Protein AF-A0A2G6KWK0-F1 (afdb_monomer_lite)

Radius of gyration: 25.92 Å; chains: 1; bounding box: 54×29×89 Å

pLDDT: mean 90.21, std 10.71, range [43.03, 98.31]

Structure (mmCIF, N/CA/C/O backbone):
data_AF-A0A2G6KWK0-F1
#
_entry.id   AF-A0A2G6KWK0-F1
#
loop_
_atom_site.group_PDB
_atom_site.id
_atom_site.type_symbol
_atom_site.label_atom_id
_atom_site.label_alt_id
_atom_site.label_comp_id
_atom_site.label_asym_id
_atom_site.label_entity_id
_atom_site.label_seq_id
_atom_site.pdbx_PDB_ins_code
_atom_site.Cartn_x
_atom_site.Cartn_y
_atom_site.Cartn_z
_atom_site.occupancy
_atom_site.B_iso_or_equiv
_atom_site.auth_seq_id
_atom_site.auth_comp_id
_atom_site.auth_asym_id
_atom_site.auth_atom_id
_atom_site.pdbx_PDB_model_num
ATOM 1 N N . MET A 1 1 ? 4.471 -0.974 -30.819 1.00 60.25 1 MET A N 1
ATOM 2 C CA . MET A 1 1 ? 5.089 -2.178 -30.215 1.00 60.25 1 MET A CA 1
ATOM 3 C C . MET A 1 1 ? 5.031 -2.002 -28.703 1.00 60.25 1 MET A C 1
ATOM 5 O O . MET A 1 1 ? 5.432 -0.942 -28.260 1.00 60.25 1 MET A O 1
ATOM 9 N N . ILE A 1 2 ? 4.493 -2.960 -27.934 1.00 76.88 2 ILE A N 1
ATOM 10 C CA . ILE A 1 2 ? 4.393 -2.840 -26.461 1.00 76.88 2 ILE A CA 1
ATOM 11 C C . ILE A 1 2 ? 5.744 -3.202 -25.824 1.00 76.88 2 ILE A C 1
ATOM 13 O O . ILE A 1 2 ? 6.236 -4.318 -26.038 1.00 76.88 2 ILE A O 1
ATOM 17 N N . THR A 1 3 ? 6.304 -2.284 -25.039 1.00 92.12 3 THR A N 1
ATOM 18 C CA . THR A 1 3 ? 7.576 -2.406 -24.308 1.00 92.12 3 THR A CA 1
ATOM 19 C C . THR A 1 3 ? 7.497 -3.405 -23.142 1.00 92.12 3 THR A C 1
ATOM 21 O O . THR A 1 3 ? 6.415 -3.803 -22.708 1.00 92.12 3 THR A O 1
ATOM 24 N N . LEU A 1 4 ? 8.650 -3.833 -22.605 1.00 95.75 4 LEU A N 1
ATOM 25 C CA . LEU A 1 4 ? 8.703 -4.717 -21.426 1.00 95.75 4 LEU A CA 1
ATOM 26 C C . LEU A 1 4 ? 8.023 -4.089 -20.200 1.00 95.75 4 LEU A C 1
ATOM 28 O O . LEU A 1 4 ? 7.293 -4.780 -19.494 1.00 95.75 4 LEU A O 1
ATOM 32 N N . LEU A 1 5 ? 8.213 -2.786 -19.988 1.00 95.44 5 LEU A N 1
ATOM 33 C CA . LEU A 1 5 ? 7.601 -2.046 -18.887 1.00 95.44 5 LEU A CA 1
ATOM 34 C C . LEU A 1 5 ? 6.069 -2.031 -18.996 1.00 95.44 5 LEU A C 1
ATOM 36 O O . LEU A 1 5 ? 5.373 -2.375 -18.043 1.00 95.44 5 LEU A O 1
ATOM 40 N N . GLU A 1 6 ? 5.532 -1.718 -20.178 1.00 96.00 6 GLU A N 1
ATOM 41 C CA . GLU A 1 6 ? 4.084 -1.726 -20.426 1.00 96.00 6 GLU A CA 1
ATOM 42 C C . GLU A 1 6 ? 3.473 -3.128 -20.278 1.00 96.00 6 GLU A C 1
ATOM 44 O O . GLU A 1 6 ? 2.354 -3.269 -19.782 1.00 96.00 6 GLU A O 1
ATOM 49 N N . ARG A 1 7 ? 4.201 -4.189 -20.665 1.00 97.19 7 ARG A N 1
ATOM 50 C CA . ARG A 1 7 ? 3.775 -5.578 -20.408 1.00 97.19 7 ARG A CA 1
ATOM 51 C C . ARG A 1 7 ? 3.722 -5.885 -18.914 1.00 97.19 7 ARG A C 1
ATOM 53 O O . ARG A 1 7 ? 2.780 -6.547 -18.485 1.00 97.19 7 ARG A O 1
ATOM 60 N N . GLY A 1 8 ? 4.689 -5.389 -18.140 1.00 97.44 8 GLY A N 1
ATOM 61 C CA . GLY A 1 8 ? 4.697 -5.492 -16.680 1.00 97.44 8 GLY A CA 1
ATOM 62 C C . GLY A 1 8 ? 3.470 -4.832 -16.059 1.00 97.44 8 GLY A C 1
ATOM 63 O O . GLY A 1 8 ? 2.714 -5.492 -15.348 1.00 97.44 8 GLY A O 1
ATOM 64 N N . HIS A 1 9 ? 3.198 -3.577 -16.424 1.00 97.25 9 HIS A N 1
ATOM 65 C CA . HIS A 1 9 ? 2.004 -2.850 -15.975 1.00 97.25 9 HIS A CA 1
ATOM 66 C C . HIS A 1 9 ? 0.702 -3.552 -16.383 1.00 97.25 9 HIS A C 1
ATOM 68 O O . HIS A 1 9 ? -0.203 -3.700 -15.568 1.00 97.25 9 HIS A O 1
ATOM 74 N N . LYS A 1 10 ? 0.604 -4.063 -17.616 1.00 96.88 10 LYS A N 1
ATOM 75 C CA . LYS A 1 10 ? -0.581 -4.803 -18.087 1.00 96.88 10 LYS A CA 1
ATOM 76 C C . LYS A 1 10 ? -0.796 -6.135 -17.359 1.00 96.88 10 LYS A C 1
ATOM 78 O O . LYS A 1 10 ? -1.937 -6.543 -17.168 1.00 96.88 10 LYS A O 1
ATOM 83 N N . ALA A 1 11 ? 0.274 -6.835 -16.993 1.00 97.50 11 ALA A N 1
ATOM 84 C CA . ALA A 1 11 ? 0.183 -8.043 -16.177 1.00 97.50 11 ALA A CA 1
ATOM 85 C C . ALA A 1 11 ? -0.248 -7.697 -14.742 1.00 97.50 11 ALA A C 1
ATOM 87 O O . ALA A 1 11 ? -1.130 -8.353 -14.188 1.00 97.50 11 ALA A O 1
ATOM 88 N N . LEU A 1 12 ? 0.303 -6.616 -14.178 1.00 96.69 12 LEU A N 1
ATOM 89 C CA . LEU A 1 12 ? -0.048 -6.121 -12.848 1.00 96.69 12 LEU A CA 1
ATOM 90 C C . LEU A 1 12 ? -1.541 -5.778 -12.738 1.00 96.69 12 LEU A C 1
ATOM 92 O O . LEU A 1 12 ? -2.196 -6.226 -11.802 1.00 96.69 12 LEU A O 1
ATOM 96 N N . THR A 1 13 ? -2.112 -5.066 -13.715 1.00 95.25 13 THR A N 1
ATOM 97 C CA . THR A 1 13 ? -3.548 -4.710 -13.707 1.00 95.25 13 THR A CA 1
ATOM 98 C C . THR A 1 13 ? -4.483 -5.913 -13.827 1.00 95.25 13 THR A C 1
ATOM 100 O O . THR A 1 13 ? -5.658 -5.814 -13.486 1.00 95.25 13 THR A O 1
ATOM 103 N N . ARG A 1 14 ? -3.974 -7.061 -14.284 1.00 96.44 14 ARG A N 1
ATOM 104 C CA . ARG A 1 14 ? -4.704 -8.336 -14.358 1.00 96.44 14 ARG A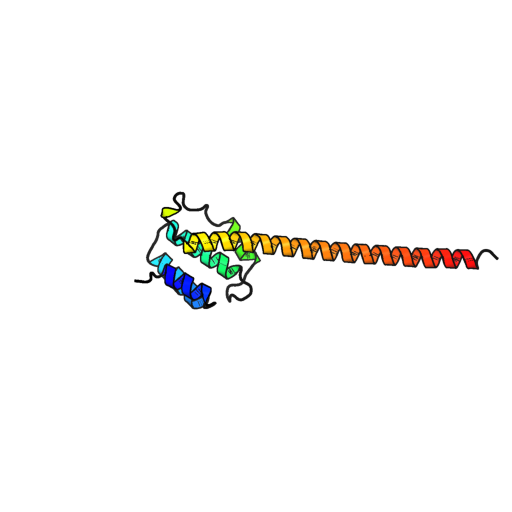 CA 1
ATOM 105 C C . ARG A 1 14 ? -4.501 -9.218 -13.123 1.00 96.44 14 ARG A C 1
ATOM 107 O O . ARG A 1 14 ? -5.006 -10.335 -13.102 1.00 96.44 14 ARG A O 1
ATOM 114 N N . GLY A 1 15 ? -3.739 -8.756 -12.130 1.00 96.25 15 GLY A N 1
ATOM 115 C CA . GLY A 1 15 ? -3.364 -9.552 -10.959 1.00 96.25 15 GLY A CA 1
ATOM 116 C C . GLY A 1 15 ? -2.350 -10.662 -11.263 1.00 96.25 15 GLY A C 1
ATOM 117 O O . GLY A 1 15 ? -2.143 -11.552 -10.444 1.00 96.25 15 GLY A O 1
ATOM 118 N N . GLU A 1 16 ? -1.692 -10.635 -12.426 1.00 97.88 16 GLU A N 1
ATOM 119 C CA . GLU A 1 16 ? -0.684 -11.627 -12.815 1.00 97.88 16 GLU A CA 1
ATOM 120 C C . GLU A 1 16 ? 0.697 -11.263 -12.232 1.00 97.88 16 GLU A C 1
ATOM 122 O O . GLU A 1 16 ? 1.654 -11.011 -12.970 1.00 97.88 16 GLU A O 1
ATOM 127 N N . TYR A 1 17 ? 0.812 -11.202 -10.902 1.00 97.56 17 TYR A N 1
ATOM 128 C CA . TYR A 1 17 ? 1.968 -10.620 -10.203 1.00 97.56 17 TYR A CA 1
ATOM 129 C C . TYR A 1 17 ? 3.316 -11.260 -10.566 1.00 97.56 17 TYR A C 1
ATOM 131 O O . TYR A 1 17 ? 4.287 -10.547 -10.816 1.00 97.56 17 TYR A O 1
ATOM 139 N N . ASP A 1 18 ? 3.389 -12.589 -10.682 1.00 97.62 18 ASP A N 1
ATOM 140 C CA . ASP A 1 18 ? 4.630 -13.273 -11.070 1.00 97.62 18 ASP A CA 1
ATOM 141 C C . ASP A 1 18 ? 5.071 -12.916 -12.494 1.00 97.62 18 ASP A C 1
ATOM 143 O O . ASP A 1 18 ? 6.263 -12.749 -12.770 1.00 97.62 18 ASP A O 1
ATOM 147 N N . LYS A 1 19 ? 4.112 -12.780 -13.421 1.00 97.81 19 LYS A N 1
ATOM 148 C CA . LYS A 1 19 ? 4.397 -12.341 -14.795 1.00 97.81 19 LYS A CA 1
ATOM 149 C C . LYS A 1 19 ? 4.834 -10.879 -14.806 1.00 97.81 19 LYS A C 1
ATOM 151 O O . LYS A 1 19 ? 5.809 -10.555 -15.482 1.00 97.81 19 LYS A O 1
ATOM 156 N N . ALA A 1 20 ? 4.155 -10.021 -14.044 1.00 98.06 20 ALA A N 1
ATOM 157 C CA . ALA A 1 20 ? 4.508 -8.613 -13.907 1.00 98.06 20 ALA A CA 1
ATOM 158 C C . ALA A 1 20 ? 5.947 -8.453 -13.393 1.00 98.06 20 ALA A C 1
ATOM 160 O O . ALA A 1 20 ? 6.760 -7.802 -14.048 1.00 98.06 20 ALA A O 1
ATOM 161 N N . SER A 1 21 ? 6.294 -9.146 -12.303 1.00 97.62 21 SER A N 1
ATOM 162 C CA . SER A 1 21 ? 7.644 -9.167 -11.728 1.00 97.62 21 SER A CA 1
ATOM 163 C C . SER A 1 21 ? 8.701 -9.584 -12.757 1.00 97.62 21 SER A C 1
ATOM 165 O O . SER A 1 21 ? 9.690 -8.878 -12.954 1.00 97.62 21 SER A O 1
ATOM 167 N N . LYS A 1 22 ? 8.461 -10.662 -13.519 1.00 98.12 22 LYS A N 1
ATOM 168 C CA . LYS A 1 22 ? 9.377 -11.101 -14.590 1.00 98.12 22 LYS A CA 1
ATOM 169 C C . LYS A 1 22 ? 9.598 -10.024 -15.654 1.00 98.12 22 LYS A C 1
ATOM 171 O O . LYS A 1 22 ? 10.740 -9.808 -16.067 1.00 98.12 22 LYS A O 1
ATOM 176 N N . PHE A 1 23 ? 8.536 -9.346 -16.094 1.00 98.31 23 PHE A N 1
ATOM 177 C CA . PHE A 1 23 ? 8.650 -8.262 -17.071 1.00 98.31 23 PHE A CA 1
ATOM 178 C C . PHE A 1 23 ? 9.409 -7.059 -16.516 1.00 98.31 23 PHE A C 1
ATOM 180 O O . PHE A 1 23 ? 10.280 -6.535 -17.209 1.00 98.31 23 PHE A O 1
ATOM 187 N N . PHE A 1 24 ? 9.151 -6.666 -15.270 1.00 97.44 24 PHE A N 1
ATOM 188 C CA . PHE A 1 24 ? 9.867 -5.567 -14.633 1.00 97.44 24 PHE A CA 1
ATOM 189 C C . PHE A 1 24 ? 11.359 -5.882 -14.438 1.00 97.44 24 PHE A C 1
ATOM 191 O O . PHE A 1 24 ? 12.206 -5.070 -14.804 1.00 97.44 24 PHE A O 1
ATOM 198 N N . GLN A 1 25 ? 11.721 -7.090 -13.992 1.00 96.44 25 GLN A N 1
ATOM 199 C CA . GLN A 1 25 ? 13.134 -7.489 -13.895 1.00 96.44 25 GLN A CA 1
ATOM 200 C C . GLN A 1 25 ? 13.820 -7.565 -15.263 1.00 96.44 25 GLN A C 1
ATOM 202 O O . GLN A 1 25 ? 15.002 -7.247 -15.398 1.00 96.44 25 GLN A O 1
ATOM 207 N N . ALA A 1 26 ? 13.111 -8.012 -16.304 1.00 96.81 26 ALA A N 1
ATOM 208 C CA . ALA A 1 26 ? 13.634 -7.974 -17.669 1.00 96.81 26 ALA A CA 1
ATOM 209 C C . ALA A 1 26 ? 13.842 -6.529 -18.150 1.00 96.81 26 ALA A C 1
ATOM 211 O O . ALA A 1 26 ? 14.873 -6.231 -18.747 1.00 96.81 26 ALA A O 1
ATOM 212 N N . TYR A 1 27 ? 12.906 -5.628 -17.841 1.00 96.44 27 TYR A N 1
ATOM 213 C CA . TYR A 1 27 ? 13.014 -4.207 -18.152 1.00 96.44 27 TYR A CA 1
ATOM 214 C C . TYR A 1 27 ? 14.225 -3.557 -17.464 1.00 96.44 27 TYR A C 1
ATOM 216 O O . TYR A 1 27 ? 15.040 -2.953 -18.163 1.00 96.44 27 TYR A O 1
ATOM 224 N N . ARG A 1 28 ? 14.403 -3.773 -16.150 1.00 94.56 28 ARG A N 1
ATOM 225 C CA . ARG A 1 28 ? 15.562 -3.297 -15.366 1.00 94.56 28 ARG A CA 1
ATOM 226 C C . ARG A 1 28 ? 16.891 -3.767 -15.962 1.00 94.56 28 ARG A C 1
ATOM 228 O O . ARG A 1 28 ? 17.823 -2.983 -16.084 1.00 94.56 28 ARG A O 1
ATOM 235 N N . ARG A 1 29 ? 16.979 -5.041 -16.366 1.00 95.00 29 ARG A N 1
ATOM 236 C CA . ARG A 1 29 ? 18.192 -5.602 -16.992 1.00 95.00 29 ARG A CA 1
ATOM 237 C C . ARG A 1 29 ? 18.490 -4.996 -18.362 1.00 95.00 29 ARG A C 1
ATOM 239 O O . ARG A 1 29 ? 19.650 -4.773 -18.681 1.00 95.00 29 ARG A O 1
ATOM 246 N N . ALA A 1 30 ? 17.458 -4.740 -19.163 1.00 95.06 30 ALA A N 1
ATOM 247 C CA . ALA A 1 30 ? 17.612 -4.148 -20.490 1.00 95.06 30 ALA A CA 1
ATOM 248 C C . ALA A 1 30 ? 17.915 -2.638 -20.449 1.00 95.06 30 ALA A C 1
ATOM 250 O O . ALA A 1 30 ? 18.477 -2.108 -21.402 1.00 95.06 30 ALA A O 1
ATOM 251 N N . HIS A 1 31 ? 17.553 -1.950 -19.361 1.00 90.88 31 HIS A N 1
ATOM 252 C CA . HIS A 1 31 ? 17.707 -0.504 -19.208 1.00 90.88 31 HIS A CA 1
ATOM 253 C C . HIS A 1 31 ? 18.402 -0.192 -17.872 1.00 90.88 31 HIS A C 1
ATOM 255 O O . HIS A 1 31 ? 17.723 0.096 -16.890 1.00 90.88 31 HIS A O 1
ATOM 261 N N . PRO A 1 32 ? 19.745 -0.219 -17.799 1.00 81.44 32 PRO A N 1
ATOM 262 C CA . PRO A 1 32 ? 20.499 -0.049 -16.548 1.00 81.44 32 PRO A CA 1
ATOM 263 C C . PRO A 1 32 ? 20.569 1.414 -16.048 1.00 81.44 32 PRO A C 1
ATOM 265 O O . PRO A 1 32 ? 21.596 1.874 -15.554 1.00 81.44 32 PRO A O 1
ATOM 268 N N . GLY A 1 33 ? 19.484 2.177 -16.193 1.00 87.75 33 GLY A N 1
ATOM 269 C CA . GLY A 1 33 ? 19.395 3.585 -15.807 1.00 87.75 33 GLY A CA 1
ATOM 270 C C . GLY A 1 33 ? 18.629 3.804 -14.505 1.00 87.75 33 GLY A C 1
ATOM 271 O O . GLY A 1 33 ? 17.746 3.029 -14.143 1.00 87.75 33 GLY A O 1
ATOM 272 N N . ARG A 1 34 ? 18.903 4.928 -13.831 1.00 88.81 34 ARG A N 1
ATOM 273 C CA . ARG A 1 34 ? 18.222 5.308 -12.578 1.00 88.81 34 ARG A CA 1
ATOM 274 C C . ARG A 1 34 ? 16.699 5.380 -12.720 1.00 88.81 34 ARG A C 1
ATOM 276 O O . ARG A 1 34 ? 16.001 4.984 -11.796 1.00 88.81 34 ARG A O 1
ATOM 283 N N . ALA A 1 35 ? 16.195 5.868 -13.856 1.00 89.25 35 ALA A N 1
ATOM 284 C CA . ALA A 1 35 ? 14.759 5.921 -14.119 1.00 89.25 35 ALA A CA 1
ATOM 285 C C . ALA A 1 35 ? 14.149 4.513 -14.162 1.00 89.25 35 ALA A C 1
ATOM 287 O O . ALA A 1 35 ? 13.245 4.225 -13.390 1.00 89.25 35 ALA A O 1
ATOM 288 N N . ALA A 1 36 ? 14.720 3.609 -14.959 1.00 91.75 36 ALA A N 1
ATOM 289 C CA . ALA A 1 36 ? 14.234 2.239 -15.063 1.00 91.75 36 ALA A CA 1
ATOM 290 C C . ALA A 1 36 ? 14.314 1.477 -13.728 1.00 91.75 36 ALA A C 1
ATOM 292 O O . ALA A 1 36 ? 13.389 0.745 -13.378 1.00 91.75 36 ALA A O 1
ATOM 293 N N . SER A 1 37 ? 15.384 1.674 -12.948 1.00 91.69 37 SER A N 1
ATOM 294 C CA . SER A 1 37 ? 15.480 1.114 -11.595 1.00 91.69 37 SER A CA 1
ATOM 295 C C . SER A 1 37 ? 14.362 1.626 -10.693 1.00 91.69 37 SER A C 1
ATOM 297 O O . SER A 1 37 ? 13.681 0.813 -10.072 1.00 91.69 37 SER A O 1
ATOM 299 N N . TRP A 1 38 ? 14.129 2.942 -10.687 1.00 93.31 38 TRP A N 1
ATOM 300 C CA . TRP A 1 38 ? 13.073 3.577 -9.901 1.00 93.31 38 TRP A CA 1
ATOM 301 C C . TRP A 1 38 ? 11.681 3.057 -10.281 1.00 93.31 38 TRP A C 1
ATOM 303 O O . TRP A 1 38 ? 10.885 2.725 -9.410 1.00 93.31 38 TRP A O 1
ATOM 313 N N . GLU A 1 39 ? 11.390 2.913 -11.574 1.00 94.50 39 GLU A N 1
ATOM 314 C CA . GLU A 1 39 ? 10.098 2.403 -12.050 1.00 94.50 39 GLU A CA 1
ATOM 315 C C . GLU A 1 39 ? 9.815 0.981 -11.580 1.00 94.50 39 GLU A C 1
ATOM 317 O O . GLU A 1 39 ? 8.692 0.657 -11.187 1.00 94.50 39 GLU A O 1
ATOM 322 N N . VAL A 1 40 ? 10.841 0.132 -11.601 1.00 95.56 40 VAL A N 1
ATOM 323 C CA . VAL A 1 40 ? 10.716 -1.245 -11.128 1.00 95.56 40 VAL A CA 1
ATOM 324 C C . VAL A 1 40 ? 10.624 -1.297 -9.609 1.00 95.56 40 VAL A C 1
ATOM 326 O O . VAL A 1 40 ? 9.808 -2.056 -9.100 1.00 95.56 40 VAL A O 1
ATOM 329 N N . GLU A 1 41 ? 11.380 -0.469 -8.884 1.00 95.19 41 GLU A N 1
ATOM 330 C CA . GLU A 1 41 ? 11.268 -0.364 -7.423 1.00 95.19 41 GLU A CA 1
ATOM 331 C C . GLU A 1 41 ? 9.856 0.062 -7.001 1.00 95.19 41 GLU A C 1
ATOM 333 O O . GLU A 1 41 ? 9.261 -0.565 -6.127 1.00 95.19 41 GLU A O 1
ATOM 338 N N . VAL A 1 42 ? 9.268 1.069 -7.658 1.00 95.62 42 VAL A N 1
ATOM 339 C CA . VAL A 1 42 ? 7.876 1.479 -7.406 1.00 95.62 42 VAL A CA 1
ATOM 340 C C . VAL A 1 42 ? 6.919 0.308 -7.617 1.00 95.62 42 VAL A C 1
ATOM 342 O O . VAL A 1 42 ? 6.052 0.065 -6.774 1.00 95.62 42 VAL A O 1
ATOM 345 N N . ALA A 1 43 ? 7.078 -0.443 -8.708 1.00 96.75 43 ALA A N 1
ATOM 346 C CA . ALA A 1 43 ? 6.223 -1.588 -8.994 1.00 96.75 43 ALA A CA 1
ATOM 347 C C . ALA A 1 43 ? 6.389 -2.729 -7.977 1.00 96.75 43 ALA A C 1
ATOM 349 O O . ALA A 1 43 ? 5.396 -3.314 -7.542 1.00 96.75 43 ALA A O 1
ATOM 350 N N . GLU A 1 44 ? 7.620 -3.029 -7.561 1.00 96.06 44 GLU A N 1
ATOM 351 C CA . GLU A 1 44 ? 7.929 -4.028 -6.533 1.00 96.06 44 GLU A CA 1
ATOM 352 C C . GLU A 1 44 ? 7.305 -3.648 -5.185 1.00 96.06 44 GLU A C 1
ATOM 354 O O . GLU A 1 44 ? 6.623 -4.467 -4.564 1.00 96.06 44 GLU A O 1
ATOM 359 N N . VAL A 1 45 ? 7.466 -2.393 -4.758 1.00 96.75 45 VAL A N 1
ATOM 360 C CA . VAL A 1 45 ? 6.896 -1.891 -3.500 1.00 96.75 45 VAL A CA 1
ATOM 361 C C . VAL A 1 45 ? 5.369 -1.884 -3.546 1.00 96.75 45 VAL A C 1
ATOM 363 O O . VAL A 1 45 ? 4.718 -2.267 -2.569 1.00 96.75 45 VAL A O 1
ATOM 366 N N . TYR A 1 46 ? 4.781 -1.500 -4.680 1.00 96.44 46 TYR A N 1
ATOM 367 C CA . TYR A 1 46 ? 3.337 -1.568 -4.875 1.00 96.44 46 TYR A CA 1
ATOM 368 C C . TYR A 1 46 ? 2.825 -3.004 -4.768 1.00 96.44 46 TYR A C 1
ATOM 370 O O . TYR A 1 46 ? 1.942 -3.271 -3.955 1.00 96.44 46 TYR A O 1
ATOM 378 N N . MET A 1 47 ? 3.430 -3.955 -5.486 1.00 96.94 47 MET A N 1
ATOM 379 C CA . MET A 1 47 ? 3.066 -5.373 -5.387 1.00 96.94 47 MET A CA 1
ATOM 380 C C . MET A 1 47 ? 3.229 -5.924 -3.968 1.00 96.94 47 MET A C 1
ATOM 382 O O . MET A 1 47 ? 2.389 -6.705 -3.530 1.00 96.94 47 MET A O 1
ATOM 386 N N . ALA A 1 48 ? 4.261 -5.516 -3.228 1.00 96.31 48 ALA A N 1
ATOM 387 C CA . ALA A 1 48 ? 4.454 -5.935 -1.840 1.00 96.31 48 ALA A CA 1
ATOM 388 C C . ALA A 1 48 ? 3.439 -5.307 -0.864 1.00 96.31 48 ALA A C 1
ATOM 390 O O . ALA A 1 48 ? 3.237 -5.820 0.238 1.00 96.31 48 ALA A O 1
ATOM 391 N N . SER A 1 49 ? 2.775 -4.219 -1.263 1.00 94.88 49 SER A N 1
ATOM 392 C CA . SER A 1 49 ? 1.749 -3.534 -0.467 1.00 94.88 49 SER A CA 1
ATOM 393 C C . SER A 1 49 ? 0.340 -4.105 -0.664 1.00 94.88 49 SER A C 1
ATOM 395 O O . SER A 1 49 ? -0.550 -3.790 0.127 1.00 94.88 49 SER A O 1
ATOM 397 N N . LEU A 1 50 ? 0.118 -4.927 -1.698 1.00 94.62 50 LEU A N 1
ATOM 398 C CA . LEU A 1 50 ? -1.194 -5.478 -2.049 1.00 94.62 50 LEU A CA 1
ATOM 399 C C . LEU A 1 50 ? -1.475 -6.804 -1.319 1.00 94.62 50 LEU A C 1
ATOM 401 O O . LEU A 1 50 ? -0.769 -7.775 -1.574 1.00 94.62 50 LEU A O 1
ATOM 405 N N . PRO A 1 51 ? -2.543 -6.916 -0.503 1.00 92.06 51 PRO A N 1
ATOM 406 C CA . PRO A 1 51 ? -2.861 -8.148 0.231 1.00 92.06 51 PRO A CA 1
ATOM 407 C C . PRO A 1 51 ? -3.077 -9.398 -0.635 1.00 92.06 51 PRO A C 1
ATOM 409 O O . PRO A 1 51 ? -2.864 -10.508 -0.163 1.00 92.06 51 PRO A O 1
ATOM 412 N N . GLY A 1 52 ? -3.511 -9.231 -1.889 1.00 91.56 52 GLY A N 1
ATOM 413 C CA . GLY A 1 52 ? -3.725 -10.337 -2.832 1.00 91.56 52 GLY A CA 1
ATOM 414 C C . GLY A 1 52 ? -2.484 -10.744 -3.632 1.00 91.56 52 GLY A C 1
ATOM 415 O O . GLY A 1 52 ? -2.576 -11.628 -4.478 1.00 91.56 52 GLY A O 1
ATOM 416 N N . SER A 1 53 ? -1.347 -10.081 -3.421 1.00 94.69 53 SER A N 1
ATOM 417 C CA . SER A 1 53 ? -0.095 -10.376 -4.116 1.00 94.69 53 SER A CA 1
ATOM 418 C C . SER A 1 53 ? 0.675 -11.497 -3.412 1.00 94.69 53 SER A C 1
ATOM 420 O O . SER A 1 53 ? 0.774 -11.480 -2.184 1.00 94.69 53 SER A O 1
ATOM 422 N N . PRO A 1 54 ? 1.312 -12.429 -4.148 1.00 95.69 54 PRO A N 1
ATOM 423 C CA . PRO A 1 54 ? 2.205 -13.426 -3.553 1.00 95.69 54 PRO A CA 1
ATOM 424 C C . PRO A 1 54 ? 3.442 -12.787 -2.898 1.00 95.69 54 PRO A C 1
ATOM 426 O O . PRO A 1 54 ? 4.113 -13.424 -2.093 1.00 95.69 54 PRO A O 1
ATOM 429 N N . PHE A 1 55 ? 3.732 -11.521 -3.212 1.00 95.75 55 PHE A N 1
ATOM 430 C CA . PHE A 1 55 ? 4.829 -10.748 -2.629 1.00 95.75 55 PHE A CA 1
ATOM 431 C C . PHE A 1 55 ? 4.405 -9.932 -1.401 1.00 95.75 55 PHE A C 1
ATOM 433 O O . PHE A 1 55 ? 5.176 -9.091 -0.940 1.00 95.75 55 PHE A O 1
ATOM 440 N N . TYR A 1 56 ? 3.178 -10.116 -0.901 1.00 95.88 56 TYR A N 1
ATOM 441 C CA . TYR A 1 56 ? 2.621 -9.276 0.151 1.00 95.88 56 TYR A CA 1
ATOM 442 C C . TYR A 1 56 ? 3.472 -9.298 1.426 1.00 95.88 56 TYR A C 1
ATOM 444 O O . TYR A 1 56 ? 3.558 -10.295 2.142 1.00 95.88 56 TYR A O 1
ATOM 452 N N . ASN A 1 57 ? 4.065 -8.148 1.734 1.00 94.19 57 ASN A N 1
ATOM 453 C CA . ASN A 1 57 ? 4.780 -7.886 2.971 1.00 94.19 57 ASN A CA 1
ATOM 454 C C . ASN A 1 57 ? 4.609 -6.400 3.332 1.00 94.19 57 ASN A C 1
ATOM 456 O O . ASN A 1 57 ? 5.457 -5.569 2.995 1.00 94.19 57 ASN A O 1
ATOM 460 N N . PRO A 1 58 ? 3.528 -6.026 4.039 1.00 89.25 58 PRO A N 1
ATOM 461 C CA . PRO A 1 58 ? 3.168 -4.623 4.262 1.00 89.25 58 PRO A CA 1
ATOM 462 C C . PRO A 1 58 ? 4.158 -3.887 5.177 1.00 89.25 58 PRO A C 1
ATOM 464 O O . PRO A 1 58 ? 4.223 -2.657 5.185 1.00 89.25 58 PRO A O 1
ATOM 467 N N . VAL A 1 59 ? 4.928 -4.609 5.996 1.00 90.12 59 VAL A N 1
ATOM 468 C CA . VAL A 1 59 ? 5.974 -4.005 6.835 1.00 90.12 59 VAL A CA 1
ATOM 469 C C . VAL A 1 59 ? 7.163 -3.624 5.964 1.00 90.12 59 VAL A C 1
ATOM 471 O O . VAL A 1 59 ? 7.560 -2.459 5.956 1.00 90.12 59 VAL A O 1
ATOM 474 N N . GLN A 1 60 ? 7.680 -4.577 5.187 1.00 90.56 60 GLN A N 1
ATOM 475 C CA . GLN A 1 60 ? 8.808 -4.333 4.296 1.00 90.56 60 GLN A CA 1
ATOM 476 C C . GLN A 1 60 ? 8.453 -3.322 3.205 1.00 90.56 60 GLN A C 1
ATOM 478 O O . GLN A 1 60 ? 9.250 -2.4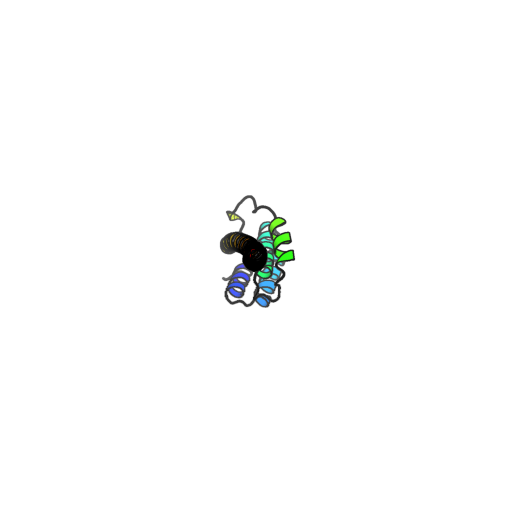30 2.936 1.00 90.56 60 GLN A O 1
ATOM 483 N N . ALA A 1 61 ? 7.242 -3.386 2.648 1.00 91.62 61 ALA A N 1
ATOM 484 C CA . ALA A 1 61 ? 6.780 -2.440 1.643 1.00 91.62 61 ALA A CA 1
ATOM 485 C C . ALA A 1 61 ? 6.741 -1.000 2.176 1.00 91.62 61 ALA A C 1
ATOM 487 O O . ALA A 1 61 ? 7.180 -0.085 1.493 1.00 91.62 61 ALA A O 1
ATOM 488 N N . ARG A 1 62 ? 6.315 -0.782 3.429 1.00 89.62 62 ARG A N 1
ATOM 489 C CA . ARG A 1 62 ? 6.360 0.550 4.064 1.00 89.62 62 ARG A CA 1
ATOM 490 C C . ARG A 1 62 ? 7.781 1.061 4.279 1.00 89.62 62 ARG A C 1
ATOM 492 O O . ARG A 1 62 ? 8.019 2.257 4.137 1.00 89.62 62 ARG A O 1
ATOM 499 N N . ILE A 1 63 ? 8.710 0.182 4.652 1.00 91.50 63 ILE A N 1
ATOM 500 C CA . ILE A 1 63 ? 10.127 0.541 4.808 1.00 91.50 63 ILE A CA 1
ATOM 501 C C . ILE A 1 63 ? 10.714 0.906 3.442 1.00 91.50 63 ILE A C 1
ATOM 503 O O . ILE A 1 63 ? 11.296 1.977 3.295 1.00 91.50 63 ILE A O 1
ATOM 507 N N . ALA A 1 64 ? 10.490 0.060 2.437 1.00 91.25 64 ALA A N 1
ATOM 508 C CA . ALA A 1 64 ? 10.960 0.271 1.077 1.00 91.25 64 ALA A CA 1
ATOM 509 C C . ALA A 1 64 ? 10.340 1.523 0.442 1.00 91.25 64 ALA A C 1
ATOM 511 O O . ALA A 1 64 ? 11.053 2.292 -0.183 1.00 91.25 64 ALA A O 1
ATOM 512 N N . ALA A 1 65 ? 9.058 1.803 0.683 1.00 90.44 65 ALA A N 1
ATOM 513 C CA . ALA A 1 65 ? 8.401 3.014 0.202 1.00 90.44 65 ALA A CA 1
ATOM 514 C C . ALA A 1 65 ? 9.029 4.296 0.759 1.00 90.44 65 ALA A C 1
ATOM 516 O O . ALA A 1 65 ? 9.165 5.275 0.037 1.00 90.44 65 ALA A O 1
ATOM 517 N N . LYS A 1 66 ? 9.442 4.294 2.034 1.00 88.88 66 LYS A N 1
ATOM 518 C CA . LYS A 1 66 ? 10.180 5.420 2.632 1.00 88.88 66 LYS A CA 1
ATOM 519 C C . LYS A 1 66 ? 11.600 5.551 2.083 1.00 88.88 66 LYS A C 1
ATOM 521 O O . LYS A 1 66 ? 12.156 6.642 2.115 1.00 88.88 66 LYS A O 1
ATOM 526 N N . ALA A 1 67 ? 12.183 4.437 1.647 1.00 88.06 67 ALA A N 1
ATOM 527 C CA . ALA A 1 67 ? 13.520 4.368 1.073 1.00 88.06 67 ALA A CA 1
ATOM 528 C C . ALA A 1 67 ? 13.535 4.545 -0.454 1.00 88.06 67 ALA A C 1
ATOM 530 O O . ALA A 1 67 ? 14.623 4.622 -1.025 1.00 88.06 67 ALA A O 1
ATOM 531 N N . LEU A 1 68 ? 12.365 4.610 -1.112 1.00 87.06 68 LEU A N 1
ATOM 532 C CA . LEU A 1 68 ? 12.269 4.883 -2.542 1.00 87.06 68 LEU A CA 1
ATOM 533 C C . LEU A 1 68 ? 13.040 6.163 -2.827 1.00 87.06 68 LEU A C 1
ATOM 535 O O . LEU A 1 68 ? 12.819 7.197 -2.191 1.00 87.06 68 LEU A O 1
ATOM 539 N N . SER A 1 69 ? 13.960 6.076 -3.786 1.00 70.88 69 SER A N 1
ATOM 540 C CA . SER A 1 69 ? 14.715 7.246 -4.207 1.00 70.88 69 SER A CA 1
ATOM 541 C C . SER A 1 69 ? 13.741 8.374 -4.565 1.00 70.88 69 SER A C 1
ATOM 543 O O . SER A 1 69 ? 12.720 8.100 -5.209 1.00 70.88 69 SER A O 1
ATOM 545 N N . PRO A 1 70 ? 14.048 9.636 -4.206 1.00 73.56 70 PRO A N 1
ATOM 546 C CA . PRO A 1 70 ? 13.250 10.759 -4.669 1.00 73.56 70 PRO A CA 1
ATOM 547 C C . PRO A 1 70 ? 13.146 10.690 -6.192 1.00 73.56 70 PRO A C 1
ATOM 549 O O . PRO A 1 70 ? 14.111 10.296 -6.865 1.00 73.56 70 PRO A O 1
ATOM 552 N N . LEU A 1 71 ? 11.954 11.025 -6.694 1.00 69.19 71 LEU A N 1
ATOM 553 C CA . LEU A 1 71 ? 11.587 10.954 -8.105 1.00 69.19 71 LEU A CA 1
ATOM 554 C C . LEU A 1 71 ? 12.748 11.479 -8.972 1.00 69.19 71 LEU A C 1
ATOM 556 O O . LEU A 1 71 ? 13.329 12.516 -8.625 1.00 69.19 71 LEU A O 1
ATOM 560 N N . PRO A 1 72 ? 13.130 10.799 -10.072 1.00 66.75 72 PRO A N 1
ATOM 561 C CA . PRO A 1 72 ? 14.151 11.322 -10.968 1.00 66.75 72 PRO A CA 1
ATOM 562 C C . PRO A 1 72 ? 13.820 12.774 -11.325 1.00 66.75 72 PRO A C 1
ATOM 564 O O . PRO A 1 72 ? 12.686 13.072 -11.693 1.00 66.75 72 PRO A O 1
ATOM 567 N N . ILE A 1 73 ? 14.810 13.669 -11.212 1.00 61.16 73 ILE A N 1
ATOM 568 C CA . ILE A 1 73 ? 14.664 15.143 -11.275 1.00 61.16 73 ILE A CA 1
ATOM 569 C C . ILE A 1 73 ? 13.901 15.617 -12.534 1.00 61.16 73 ILE A C 1
ATOM 571 O O . ILE A 1 73 ? 13.387 16.731 -12.576 1.00 61.16 73 ILE A O 1
ATOM 575 N N . LYS A 1 74 ? 13.781 14.763 -13.559 1.00 76.56 74 LYS A N 1
ATOM 576 C CA . LYS A 1 74 ? 12.952 14.986 -14.743 1.00 76.56 74 LYS A CA 1
ATOM 577 C C . LYS A 1 74 ? 11.830 13.940 -14.827 1.00 76.56 74 LYS A C 1
ATOM 579 O O . LYS A 1 74 ? 12.111 12.812 -15.238 1.00 76.56 74 LYS A O 1
ATOM 584 N N . PRO A 1 75 ? 10.564 14.307 -14.556 1.00 70.88 75 PRO A N 1
ATOM 585 C CA . PRO A 1 75 ? 9.407 13.432 -14.768 1.00 70.88 75 PRO A CA 1
ATOM 586 C C . PRO A 1 75 ? 9.309 12.874 -16.195 1.00 70.88 75 PRO A C 1
ATOM 588 O O . PRO A 1 75 ? 8.836 11.763 -16.386 1.00 70.88 75 PRO A O 1
ATOM 591 N N . SER A 1 76 ? 9.831 13.596 -17.194 1.00 77.25 76 SER A N 1
ATOM 592 C CA . SER A 1 76 ? 9.898 13.142 -18.592 1.00 77.25 76 SER A CA 1
ATOM 593 C C . SER A 1 76 ? 10.823 11.944 -18.836 1.00 77.25 76 SER A C 1
ATOM 595 O O . SER A 1 76 ? 10.778 11.358 -19.913 1.00 77.25 76 SER A O 1
ATOM 597 N N . SER A 1 77 ? 11.669 11.580 -17.867 1.00 83.19 77 SER A N 1
ATOM 598 C CA . SER A 1 77 ? 12.542 10.400 -17.948 1.00 83.19 77 SER A CA 1
ATOM 599 C C . SER A 1 77 ? 11.880 9.111 -17.454 1.00 83.19 77 SER A C 1
ATOM 601 O O . SER A 1 77 ? 12.487 8.049 -17.546 1.00 83.19 77 SER A O 1
ATOM 603 N N . VAL A 1 78 ? 10.655 9.208 -16.933 1.00 89.38 78 VAL A N 1
ATOM 604 C CA . VAL A 1 78 ? 9.894 8.116 -16.322 1.00 89.38 78 VAL A CA 1
ATOM 605 C C . VAL A 1 78 ? 8.607 7.905 -17.114 1.00 89.38 78 VAL A C 1
ATOM 607 O O . VAL A 1 78 ? 7.970 8.859 -17.560 1.00 89.38 78 VAL A O 1
ATOM 610 N N . HIS A 1 79 ? 8.194 6.655 -17.283 1.00 91.75 79 HIS A N 1
ATOM 611 C CA . HIS A 1 79 ? 6.946 6.316 -17.944 1.00 91.75 79 HIS A CA 1
ATOM 612 C C . HIS A 1 79 ? 5.739 6.773 -17.113 1.00 91.75 79 HIS A C 1
ATOM 614 O O . HIS A 1 79 ? 5.672 6.573 -15.897 1.00 91.75 79 HIS A O 1
ATOM 620 N N . SER A 1 80 ? 4.725 7.326 -17.777 1.00 91.44 80 SER A N 1
ATOM 621 C CA . SER A 1 80 ? 3.526 7.875 -17.127 1.00 91.44 80 SER A CA 1
ATOM 622 C C . SER A 1 80 ? 2.788 6.852 -16.255 1.00 91.44 80 SER A C 1
ATOM 624 O O . SER A 1 80 ? 2.358 7.178 -15.152 1.00 91.44 80 SER A O 1
ATOM 626 N N . SER A 1 81 ? 2.694 5.595 -16.699 1.00 93.50 81 SER A N 1
ATOM 627 C CA . SER A 1 81 ? 2.117 4.503 -15.897 1.00 93.50 81 SER A CA 1
ATOM 628 C C . SER A 1 81 ? 2.864 4.269 -14.582 1.00 93.50 81 SER A C 1
ATOM 630 O O . SER A 1 81 ? 2.230 3.981 -13.574 1.00 93.50 81 SER A O 1
ATOM 632 N N . SER A 1 82 ? 4.189 4.424 -14.568 1.00 93.50 82 SER A N 1
ATOM 633 C CA . SER A 1 82 ? 5.006 4.276 -13.360 1.00 93.50 82 SER A CA 1
ATOM 634 C C . SER A 1 82 ? 4.805 5.459 -12.404 1.00 93.50 82 SER A C 1
ATOM 636 O O . SER A 1 82 ? 4.729 5.259 -11.195 1.00 93.50 82 SER A O 1
ATOM 638 N N . LEU A 1 83 ? 4.638 6.679 -12.935 1.00 92.44 83 LEU A N 1
ATOM 639 C CA . LEU A 1 83 ? 4.270 7.859 -12.137 1.00 92.44 83 LEU A CA 1
ATOM 640 C C . LEU A 1 83 ? 2.890 7.694 -11.490 1.00 92.44 83 LEU A C 1
ATOM 642 O O . LEU A 1 83 ? 2.730 7.954 -10.300 1.00 92.44 83 LEU A O 1
ATOM 646 N N . LEU A 1 84 ? 1.904 7.216 -12.253 1.00 93.31 84 LEU A N 1
ATOM 647 C CA . LEU A 1 84 ? 0.569 6.942 -11.726 1.00 93.31 84 LEU A CA 1
ATOM 648 C C . LEU A 1 84 ? 0.606 5.839 -10.660 1.00 93.31 84 LEU A C 1
ATOM 650 O O . LEU A 1 84 ? -0.028 5.969 -9.616 1.00 93.31 84 LEU A O 1
ATOM 654 N N . LEU A 1 85 ? 1.382 4.777 -10.891 1.00 94.56 85 LEU A N 1
ATOM 655 C CA . LEU A 1 85 ? 1.560 3.697 -9.923 1.00 94.56 85 LEU A CA 1
ATOM 656 C C . LEU A 1 85 ? 2.186 4.199 -8.616 1.00 94.56 85 LEU A C 1
ATOM 658 O O . LEU A 1 85 ? 1.766 3.787 -7.538 1.00 94.56 85 LEU A O 1
ATOM 662 N N . HIS A 1 86 ? 3.145 5.122 -8.705 1.00 93.12 86 HIS A N 1
ATOM 663 C CA . HIS A 1 86 ? 3.732 5.775 -7.540 1.00 93.12 86 HIS A CA 1
ATOM 664 C C . HIS A 1 86 ? 2.698 6.595 -6.757 1.00 93.12 86 HIS A C 1
ATOM 666 O O . HIS A 1 86 ? 2.588 6.428 -5.547 1.00 93.12 86 HIS A O 1
ATOM 672 N N . GLN A 1 87 ? 1.871 7.397 -7.432 1.00 92.50 87 GLN A N 1
ATOM 673 C CA . GLN A 1 87 ? 0.786 8.138 -6.773 1.00 92.50 87 GLN A CA 1
ATOM 674 C C . GLN A 1 87 ? -0.228 7.195 -6.106 1.00 92.50 87 GLN A C 1
ATOM 676 O O . GLN A 1 87 ? -0.646 7.416 -4.970 1.00 92.50 87 GLN A O 1
ATO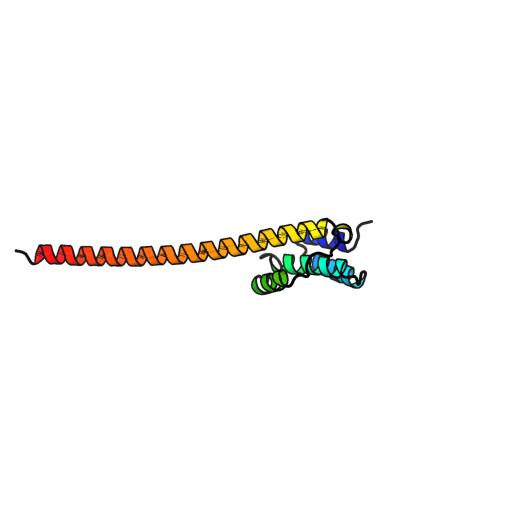M 681 N N . MET A 1 88 ? -0.600 6.102 -6.779 1.00 94.25 88 MET A N 1
ATOM 682 C CA . MET A 1 88 ? -1.475 5.076 -6.204 1.00 94.25 88 MET A CA 1
ATOM 683 C C . MET A 1 88 ? -0.846 4.406 -4.980 1.00 94.25 88 MET A C 1
ATOM 685 O O . MET A 1 88 ? -1.550 4.120 -4.012 1.00 94.25 88 MET A O 1
ATOM 689 N N . LEU A 1 89 ? 0.468 4.165 -5.002 1.00 94.31 89 LEU A N 1
ATOM 690 C CA . LEU A 1 89 ? 1.211 3.649 -3.857 1.00 94.31 89 LEU A CA 1
ATOM 691 C C . LEU A 1 89 ? 1.144 4.619 -2.671 1.00 94.31 89 LEU A C 1
ATOM 693 O O . LEU A 1 89 ? 0.857 4.185 -1.558 1.00 94.31 89 LEU A O 1
ATOM 697 N N . GLU A 1 90 ? 1.364 5.916 -2.887 1.00 92.25 90 GLU A N 1
ATOM 698 C CA . GLU A 1 90 ? 1.279 6.925 -1.822 1.00 92.25 90 GLU A CA 1
ATOM 699 C C . GLU A 1 90 ? -0.107 6.949 -1.167 1.00 92.25 90 GLU A C 1
ATOM 701 O O . GLU A 1 90 ? -0.213 6.918 0.064 1.00 92.25 90 GLU A O 1
ATOM 706 N N . VAL A 1 91 ? -1.168 6.928 -1.982 1.00 93.75 91 VAL A N 1
ATOM 707 C CA . VAL A 1 91 ? -2.554 6.845 -1.499 1.00 93.75 91 VAL A CA 1
ATOM 708 C C . VAL A 1 91 ? -2.763 5.560 -0.700 1.00 93.75 91 VAL A C 1
ATOM 710 O O . VAL A 1 91 ? -3.222 5.616 0.438 1.00 93.75 91 VAL A O 1
ATOM 713 N N . LEU A 1 92 ? -2.362 4.406 -1.238 1.00 92.75 92 LEU A N 1
ATOM 714 C CA . LEU A 1 92 ? -2.524 3.113 -0.571 1.00 92.75 92 LEU A CA 1
ATOM 715 C C . LEU A 1 92 ? -1.835 3.081 0.801 1.00 92.75 92 LEU A C 1
ATOM 717 O O . LEU A 1 92 ? -2.406 2.596 1.777 1.00 92.75 92 LEU A O 1
ATOM 721 N N . LEU A 1 93 ? -0.611 3.600 0.895 1.00 91.12 93 LEU A N 1
ATOM 722 C CA . LEU A 1 93 ? 0.148 3.618 2.145 1.00 91.12 93 LEU A CA 1
ATOM 723 C C . LEU A 1 93 ? -0.463 4.563 3.180 1.00 91.12 93 LEU A C 1
ATOM 725 O O . LEU A 1 93 ? -0.455 4.243 4.375 1.00 91.12 93 LEU A O 1
ATOM 729 N N . LYS A 1 94 ? -1.010 5.700 2.737 1.00 91.69 94 LYS A N 1
ATOM 730 C CA . LYS A 1 94 ? -1.770 6.608 3.599 1.00 91.69 94 LYS A CA 1
ATOM 731 C C . LYS A 1 94 ? -3.016 5.913 4.149 1.00 91.69 94 LYS A C 1
ATOM 733 O O . LYS A 1 94 ? -3.168 5.838 5.366 1.00 91.69 94 LYS A O 1
ATOM 738 N N . GLU A 1 95 ? -3.820 5.301 3.286 1.00 91.50 95 GLU A N 1
ATOM 739 C CA . GLU A 1 95 ? -5.030 4.574 3.691 1.00 91.50 95 GLU A CA 1
ATOM 740 C C . GLU A 1 95 ? -4.718 3.429 4.671 1.00 91.50 95 GLU A C 1
ATOM 742 O O . GLU A 1 95 ? -5.400 3.245 5.679 1.00 91.50 95 GLU A O 1
ATOM 747 N N . GLN A 1 96 ? -3.628 2.683 4.455 1.00 90.12 96 GLN A N 1
ATOM 748 C CA . GLN A 1 96 ? -3.198 1.631 5.386 1.00 90.12 96 GLN A CA 1
ATOM 749 C C . GLN A 1 96 ? -2.808 2.172 6.769 1.00 90.12 96 GLN A C 1
ATOM 751 O O . GLN A 1 96 ? -3.048 1.516 7.794 1.00 90.12 96 GLN A O 1
ATOM 756 N N . ARG A 1 97 ? -2.182 3.352 6.820 1.00 89.75 97 ARG A N 1
ATOM 757 C CA . ARG A 1 97 ? -1.844 4.032 8.074 1.00 89.75 97 ARG A CA 1
ATOM 758 C C . ARG A 1 97 ? -3.107 4.498 8.789 1.00 89.75 97 ARG A C 1
ATOM 760 O O . ARG A 1 97 ? -3.240 4.242 9.987 1.00 89.75 97 ARG A O 1
ATOM 767 N N . ASP A 1 98 ? -4.027 5.118 8.065 1.00 93.31 98 ASP A N 1
ATOM 768 C CA . ASP A 1 98 ? -5.268 5.653 8.622 1.00 93.31 98 ASP A CA 1
ATOM 769 C C . ASP A 1 98 ? -6.163 4.519 9.143 1.00 93.31 98 ASP A C 1
ATOM 771 O O . ASP A 1 98 ? -6.621 4.566 10.286 1.00 93.31 98 ASP A O 1
ATOM 775 N N . ALA A 1 99 ? -6.276 3.412 8.403 1.00 91.62 99 ALA A N 1
ATOM 776 C CA . ALA A 1 99 ? -6.968 2.205 8.856 1.00 91.62 99 ALA A CA 1
ATOM 777 C C . ALA A 1 99 ? -6.350 1.611 10.135 1.00 91.62 99 ALA A C 1
ATOM 779 O O . ALA A 1 99 ? -7.060 1.140 11.026 1.00 91.62 99 ALA A O 1
ATOM 780 N N . SER A 1 100 ? -5.018 1.630 10.244 1.00 90.19 100 SER A N 1
ATOM 781 C CA . SER A 1 100 ? -4.306 1.156 11.438 1.00 90.19 100 SER A CA 1
ATOM 782 C C . SER A 1 100 ? -4.556 2.074 12.644 1.00 90.19 100 SER A C 1
ATOM 784 O O . SER A 1 100 ? -4.790 1.580 13.748 1.00 90.19 100 SER A O 1
ATOM 786 N N . SER A 1 101 ? -4.570 3.394 12.430 1.00 94.44 101 SER A N 1
ATOM 787 C CA . SER A 1 101 ? -4.926 4.397 13.444 1.00 94.44 101 SER A CA 1
ATOM 788 C C . SER A 1 101 ? -6.364 4.213 13.937 1.00 94.44 101 SER A C 1
ATOM 790 O O . SER A 1 101 ? -6.600 4.136 15.142 1.00 94.44 101 SER A O 1
ATOM 792 N N . LEU A 1 102 ? -7.319 4.040 13.019 1.00 96.25 102 LEU A N 1
ATOM 793 C CA . LEU A 1 102 ? -8.726 3.801 13.350 1.00 96.25 102 LEU A CA 1
ATOM 794 C C . LEU A 1 102 ? -8.913 2.526 14.178 1.00 96.25 102 LEU A C 1
ATOM 796 O O . LEU A 1 102 ? -9.607 2.543 15.193 1.00 96.25 102 LEU A O 1
ATOM 800 N N . LYS A 1 103 ? -8.246 1.424 13.810 1.00 95.75 103 LYS A N 1
ATOM 801 C CA . LYS A 1 103 ? -8.289 0.177 14.595 1.00 95.75 103 LYS A CA 1
ATOM 802 C C . LYS A 1 103 ? -7.757 0.370 16.018 1.00 95.75 103 LYS A C 1
ATOM 804 O O . LYS A 1 103 ? -8.326 -0.189 16.956 1.00 95.75 103 LYS A O 1
ATOM 809 N N . ALA A 1 104 ? -6.697 1.161 16.188 1.00 95.38 104 ALA A N 1
ATOM 810 C CA . ALA A 1 104 ? -6.159 1.481 17.507 1.00 95.38 104 ALA A CA 1
ATOM 811 C C . ALA A 1 104 ? -7.148 2.318 18.337 1.00 95.38 104 ALA A C 1
ATOM 813 O O . ALA A 1 104 ? -7.408 1.976 19.488 1.00 95.38 104 ALA A O 1
ATOM 814 N N . GLN A 1 105 ? -7.766 3.344 17.742 1.00 96.38 105 GLN A N 1
ATOM 815 C CA . GLN A 1 105 ? -8.773 4.177 18.410 1.00 96.38 105 GLN A CA 1
ATOM 816 C C . GLN A 1 105 ? -9.996 3.363 18.847 1.00 96.38 105 GLN A C 1
ATOM 818 O O . GLN A 1 105 ? -10.427 3.471 19.992 1.00 96.38 105 GLN A O 1
ATOM 823 N N . VAL A 1 106 ? -10.511 2.483 17.982 1.00 97.00 106 VAL A N 1
ATOM 824 C CA . VAL A 1 106 ? -11.624 1.580 18.327 1.00 97.00 106 VAL A CA 1
ATOM 825 C C . VAL A 1 106 ? -11.267 0.690 19.517 1.00 97.00 106 VAL A C 1
ATOM 827 O O . VAL A 1 106 ? -12.101 0.482 20.397 1.00 97.00 106 VAL A O 1
ATOM 830 N N . LYS A 1 107 ? -10.035 0.168 19.574 1.00 96.88 107 LYS A N 1
ATOM 831 C CA . LYS A 1 107 ? -9.574 -0.641 20.710 1.00 96.88 107 LYS A CA 1
ATOM 832 C C . LYS A 1 107 ? -9.558 0.173 22.008 1.00 96.88 107 LYS A C 1
ATOM 834 O O . LYS A 1 107 ? -10.052 -0.316 23.019 1.00 96.88 107 LYS A O 1
ATOM 839 N N . THR A 1 108 ? -9.036 1.397 21.973 1.00 97.12 108 THR A N 1
ATOM 840 C CA . THR A 1 108 ? -9.028 2.300 23.134 1.00 97.12 108 THR A CA 1
ATOM 841 C C . THR A 1 108 ? -10.446 2.609 23.608 1.00 97.12 108 THR A C 1
ATOM 843 O O . THR A 1 108 ? -10.754 2.392 24.773 1.00 97.12 108 THR A O 1
ATOM 846 N N . LEU A 1 109 ? -11.342 2.999 22.698 1.00 97.38 109 LEU A N 1
ATOM 847 C CA . LEU A 1 109 ? -12.730 3.324 23.038 1.00 97.38 109 LEU A CA 1
ATOM 848 C C . LEU A 1 109 ? -13.478 2.137 23.654 1.00 97.38 109 LEU A C 1
ATOM 850 O O . LEU A 1 109 ? -14.230 2.309 24.609 1.00 97.38 109 LEU A O 1
ATOM 854 N N . LYS A 1 110 ? -13.255 0.918 23.149 1.00 97.31 110 LYS A N 1
ATOM 855 C CA . LYS A 1 110 ? -13.837 -0.295 23.742 1.00 97.31 110 LYS A CA 1
ATOM 856 C C . LYS A 1 110 ? -13.359 -0.524 25.176 1.00 97.31 110 LYS A C 1
ATOM 858 O O . LYS A 1 110 ? -14.166 -0.895 26.026 1.00 97.31 110 LYS A O 1
ATOM 863 N N . ASN A 1 111 ? -12.078 -0.285 25.451 1.00 96.88 111 ASN A N 1
ATOM 864 C CA . ASN A 1 111 ? -11.541 -0.392 26.806 1.00 96.88 111 ASN A CA 1
ATOM 865 C C . ASN A 1 111 ? -12.147 0.672 27.731 1.00 96.88 111 ASN A C 1
ATOM 867 O O . ASN A 1 111 ? -12.552 0.347 28.844 1.00 96.88 111 ASN A O 1
ATOM 871 N N . ASP A 1 112 ? -12.268 1.914 27.259 1.00 97.56 112 ASP A N 1
ATOM 872 C CA . ASP A 1 112 ? -12.858 3.008 28.036 1.00 97.56 112 ASP A CA 1
ATOM 873 C C . ASP A 1 112 ? -14.324 2.729 28.389 1.00 97.56 112 ASP A C 1
ATOM 875 O O . ASP A 1 112 ? -14.746 2.967 29.523 1.00 97.56 112 ASP A O 1
ATOM 879 N N . ILE A 1 113 ? -15.097 2.185 27.440 1.00 97.50 113 ILE A N 1
ATOM 880 C CA . ILE A 1 113 ? -16.479 1.747 27.679 1.00 97.50 113 ILE A CA 1
ATOM 881 C C . ILE A 1 113 ? -16.511 0.676 28.773 1.00 97.50 113 ILE A C 1
ATOM 883 O O . ILE A 1 113 ? -17.239 0.842 29.749 1.00 97.50 113 ILE A O 1
ATOM 887 N N . ALA A 1 114 ? -15.680 -0.365 28.674 1.00 96.62 114 ALA A N 1
ATOM 888 C CA . ALA A 1 114 ? -15.647 -1.443 29.663 1.00 96.62 114 ALA A CA 1
ATOM 889 C C . ALA A 1 114 ? -15.291 -0.940 31.077 1.00 96.62 114 ALA A C 1
ATOM 891 O O . ALA A 1 114 ? -15.896 -1.357 32.067 1.00 96.62 114 ALA A O 1
ATOM 892 N N . VAL A 1 115 ? -14.342 -0.002 31.186 1.00 97.31 115 VAL A N 1
ATOM 893 C CA . VAL A 1 115 ? -13.977 0.627 32.467 1.00 97.31 115 VAL A CA 1
ATOM 894 C C . VAL A 1 115 ? -15.153 1.413 33.047 1.00 97.31 115 VAL A C 1
ATOM 896 O O . VAL A 1 115 ? -15.446 1.299 34.241 1.00 97.31 115 VAL A O 1
ATOM 899 N N . ARG A 1 116 ? -15.856 2.187 32.214 1.00 97.44 116 ARG A N 1
ATOM 900 C CA . ARG A 1 116 ? -17.027 2.965 32.643 1.00 97.44 116 ARG A CA 1
ATOM 901 C C . ARG A 1 116 ? -18.182 2.065 33.074 1.00 97.4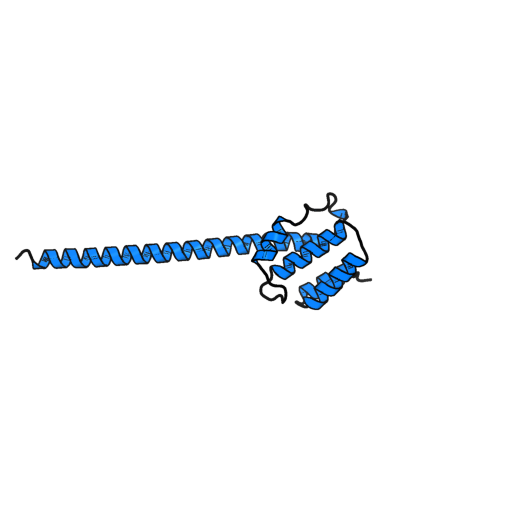4 116 ARG A C 1
ATOM 903 O O . ARG A 1 116 ? -18.789 2.327 34.108 1.00 97.44 116 ARG A O 1
ATOM 910 N N . GLU A 1 117 ? -18.454 0.989 32.344 1.00 97.56 117 GLU A N 1
ATOM 911 C CA . GLU A 1 117 ? -19.479 0.005 32.711 1.00 97.56 117 GLU A CA 1
ATOM 912 C C . GLU A 1 117 ? -19.171 -0.664 34.057 1.00 97.56 117 GLU A C 1
ATOM 914 O O . GLU A 1 117 ? -20.055 -0.779 34.909 1.00 97.56 117 GLU A O 1
ATOM 919 N N . ALA A 1 118 ? -17.909 -1.031 34.302 1.00 95.44 118 ALA A N 1
ATOM 920 C CA . ALA A 1 118 ? -17.484 -1.585 35.585 1.00 95.44 118 ALA A CA 1
ATOM 921 C C . ALA A 1 118 ? -17.647 -0.580 36.740 1.00 95.44 118 ALA A C 1
ATOM 923 O O . ALA A 1 118 ? -18.109 -0.950 37.821 1.00 95.44 118 ALA A O 1
ATOM 924 N N . ALA A 1 119 ? -17.308 0.694 36.520 1.00 95.94 119 ALA A N 1
ATOM 925 C CA . ALA A 1 119 ? -17.504 1.750 37.513 1.00 95.94 119 ALA A CA 1
ATOM 926 C C . ALA A 1 119 ? -18.993 1.973 37.824 1.00 95.94 119 ALA A C 1
ATOM 928 O O . ALA A 1 119 ? -19.371 2.042 38.993 1.00 95.94 119 ALA A O 1
ATOM 929 N N . LEU A 1 120 ? -19.849 2.009 36.798 1.00 96.06 120 LEU A N 1
ATOM 930 C CA . LEU A 1 120 ? -21.299 2.125 36.967 1.00 96.06 120 LEU A CA 1
ATOM 931 C C . LEU A 1 120 ? -21.882 0.938 37.735 1.00 96.06 120 LEU A C 1
ATOM 933 O O . LEU A 1 120 ? -22.736 1.132 38.598 1.00 96.06 120 LEU A O 1
ATOM 937 N N . LYS A 1 121 ? -21.410 -0.284 37.465 1.00 94.81 121 LYS A N 1
ATOM 938 C CA . LYS A 1 121 ? -21.828 -1.475 38.212 1.00 94.81 121 LYS A CA 1
ATOM 939 C C . LYS A 1 121 ? -21.470 -1.362 39.697 1.00 94.81 121 LYS A C 1
ATOM 941 O O . LYS A 1 121 ? -22.345 -1.546 40.535 1.00 94.81 121 LYS A O 1
ATOM 946 N N . ARG A 1 122 ? -20.233 -0.969 40.019 1.00 93.06 122 ARG A N 1
ATOM 947 C CA . ARG A 1 122 ? -19.792 -0.752 41.410 1.00 93.06 122 ARG A CA 1
ATOM 948 C C . ARG A 1 122 ? -20.604 0.336 42.113 1.00 93.06 122 ARG A C 1
ATOM 950 O O . ARG A 1 122 ? -20.996 0.159 43.259 1.00 93.06 122 ARG A O 1
ATOM 957 N N . LEU A 1 123 ? -20.891 1.447 41.431 1.00 93.69 123 LEU A N 1
ATOM 958 C CA . LEU A 1 123 ? -21.731 2.514 41.985 1.00 93.69 123 LEU A CA 1
ATOM 959 C C . LEU A 1 123 ? -23.157 2.026 42.281 1.00 93.69 123 LEU A C 1
ATOM 961 O O . LEU A 1 123 ? -23.710 2.369 43.324 1.00 93.69 123 LEU A O 1
ATOM 965 N N . ARG A 1 124 ? -23.742 1.198 41.405 1.00 92.12 124 ARG A N 1
ATOM 966 C CA . ARG A 1 124 ? -25.051 0.564 41.645 1.00 92.12 124 ARG A CA 1
ATOM 967 C C . ARG A 1 124 ? -25.019 -0.368 42.856 1.00 92.12 124 ARG A C 1
ATOM 969 O O . ARG A 1 124 ? -25.915 -0.308 43.685 1.00 92.12 124 ARG A O 1
ATOM 976 N N . GLU A 1 125 ? -23.986 -1.193 42.984 1.00 91.69 125 GLU A N 1
ATOM 977 C CA . GLU A 1 125 ? -23.818 -2.090 44.136 1.00 91.69 125 GLU A CA 1
ATOM 978 C C . GLU A 1 125 ? -23.685 -1.307 45.454 1.00 91.69 125 GLU A C 1
ATOM 980 O O . GLU A 1 125 ? -24.337 -1.646 46.439 1.00 91.69 125 GLU A O 1
ATOM 985 N N . LEU A 1 126 ? -22.909 -0.217 4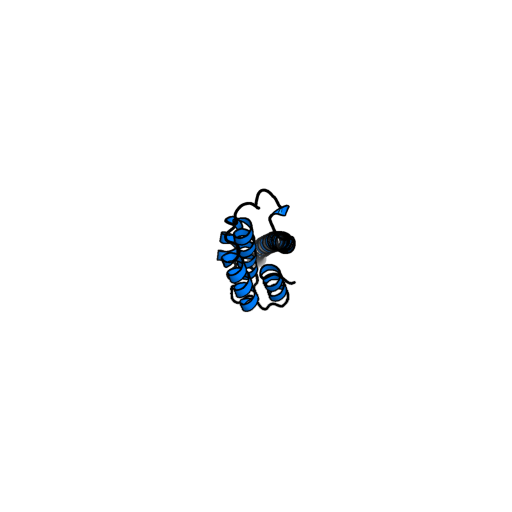5.462 1.00 89.81 126 LEU A N 1
ATOM 986 C CA . LEU A 1 126 ? -22.739 0.643 46.639 1.00 89.81 126 LEU A CA 1
ATOM 987 C C . LEU A 1 126 ? -24.030 1.371 47.033 1.00 89.81 126 LEU A C 1
ATOM 989 O O . LEU A 1 1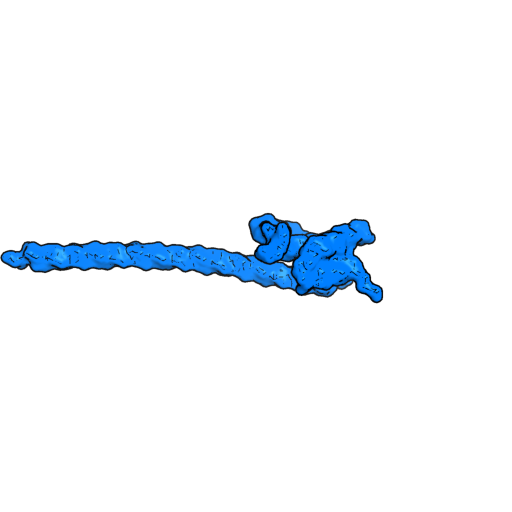26 ? -24.373 1.418 48.211 1.00 89.81 126 LEU A O 1
ATOM 993 N N . THR A 1 127 ? -24.754 1.927 46.062 1.00 85.38 127 THR A N 1
ATOM 994 C CA . THR A 1 127 ? -26.012 2.652 46.320 1.00 85.38 127 THR A CA 1
ATOM 995 C C . THR A 1 127 ? -27.122 1.726 46.814 1.00 85.38 127 THR A C 1
ATOM 997 O O . THR A 1 127 ? -27.825 2.074 47.762 1.00 85.38 127 THR A O 1
ATOM 1000 N N . LEU A 1 128 ? -27.232 0.518 46.254 1.00 79.44 128 LEU A N 1
ATOM 1001 C CA . LEU A 1 128 ? -28.158 -0.504 46.750 1.00 79.44 128 LEU A CA 1
ATOM 1002 C C . LEU A 1 128 ? -27.766 -1.000 48.152 1.00 79.44 128 LEU A C 1
ATOM 1004 O O . LEU A 1 128 ? -28.635 -1.161 49.004 1.00 79.44 128 LEU A O 1
ATOM 1008 N N . GLY A 1 129 ? -26.471 -1.182 48.430 1.00 72.62 129 GLY A N 1
ATOM 1009 C CA . GLY A 1 129 ? -25.985 -1.547 49.766 1.00 72.62 129 GLY A CA 1
ATOM 1010 C C . GLY A 1 129 ? -26.258 -0.473 50.828 1.00 72.62 129 GLY A C 1
ATOM 1011 O O . GLY A 1 129 ? -26.613 -0.803 51.958 1.00 72.62 129 GLY A O 1
ATOM 1012 N N . GLN A 1 130 ? -26.164 0.812 50.466 1.00 60.94 130 GLN A N 1
ATOM 1013 C CA . GLN A 1 130 ? -26.496 1.925 51.365 1.00 60.94 130 GLN A CA 1
ATOM 1014 C C . GLN A 1 130 ? -28.000 2.063 51.642 1.00 60.94 130 GLN A C 1
ATOM 1016 O O . GLN A 1 130 ? -28.364 2.462 52.744 1.00 60.94 130 GLN A O 1
ATOM 1021 N N . GLN A 1 131 ? -28.880 1.714 50.697 1.00 60.22 131 GLN A N 1
ATOM 1022 C CA . GLN A 1 131 ? -30.332 1.732 50.931 1.00 60.22 131 GLN A CA 1
ATOM 1023 C C . GLN A 1 131 ? -30.813 0.628 51.886 1.00 60.22 131 GLN A C 1
ATOM 1025 O O . GLN A 1 131 ? -31.826 0.816 52.553 1.00 60.22 131 GLN A O 1
ATOM 1030 N N . VAL A 1 132 ? -30.112 -0.507 51.969 1.00 56.47 132 VAL A N 1
ATOM 1031 C CA . VAL A 1 132 ? -30.518 -1.651 52.812 1.00 56.47 132 VAL A CA 1
ATOM 1032 C C . VAL A 1 132 ? -29.995 -1.537 54.253 1.00 56.47 132 VAL A C 1
ATOM 1034 O O . VAL A 1 132 ? -30.616 -2.070 55.163 1.00 56.47 132 VAL A O 1
ATOM 1037 N N . GLY A 1 133 ? -28.890 -0.820 54.487 1.00 53.97 133 GLY A N 1
ATOM 1038 C CA . GLY A 1 133 ? -28.301 -0.627 55.823 1.00 53.97 133 GLY A CA 1
ATOM 1039 C C . GLY A 1 133 ? -28.777 0.615 56.593 1.00 53.97 133 GLY A C 1
ATOM 1040 O O . GLY A 1 133 ? -28.185 0.938 57.618 1.00 53.97 133 GLY A O 1
ATOM 1041 N N . GLY A 1 134 ? -29.773 1.344 56.077 1.00 52.91 134 GLY A N 1
ATOM 1042 C CA . GLY A 1 134 ? -30.280 2.605 56.640 1.00 52.91 134 GLY A CA 1
ATOM 1043 C C . GLY A 1 134 ? -31.658 2.527 57.315 1.00 52.91 134 GLY A C 1
ATOM 1044 O O . GLY A 1 134 ? -32.270 3.575 57.517 1.00 52.91 134 GLY A O 1
ATOM 1045 N N . LEU A 1 135 ? -32.153 1.324 57.624 1.00 43.03 135 LEU A N 1
ATOM 1046 C CA . LEU A 1 135 ? -33.367 1.063 58.416 1.00 43.03 135 LEU A CA 1
ATOM 1047 C C . LEU A 1 135 ? -32.985 0.370 59.725 1.00 43.03 135 LEU A C 1
ATOM 1049 O O . LEU A 1 135 ? -33.661 0.649 60.738 1.00 43.03 135 LEU A O 1
#

Sequence (135 aa):
MITLLERGHKALTRGEYDKASKFFQAYRRAHPGRAASWEVEVAEVYMASLPGSPFYNPVQARIAAKALSPLPIKPSSVHSSSLLLHQMLEVLLKEQRDASSLKAQVKTLKNDIAVREAALKRLRELTLGQQVGGL

Secondary structure (DSSP, 8-state):
---HHHHHHHHHHTT-HHHHHHHHHHHHHH--SHHHHHHHHHHHHHHHH-TTSTT--HHHHHHHHHHSPP--S-GGGS-HHHHHHHHHHHHHHHHHHHHHHHHHHHHHHHHHHHHHHHHHHHHHHHHHHHHHS--

Foldseek 3Di:
DQALQNQLLVCVVVLVNVSSLVSLVVQCVVDVDPQSVLLSLLVLLLLCCDPSHPNPDNVVSVVSLVVRDPHDPDPVSHDPSSVVSNVVSVVSNVVVVVVVVVVVVVVVVVVVVVVVVVVVVVVVVVVVVVVVPPD